Protein AF-A0A0S8KAZ2-F1 (afdb_monomer_lite)

Structure (mmCIF, N/CA/C/O backbone):
data_AF-A0A0S8KAZ2-F1
#
_entry.id   AF-A0A0S8KAZ2-F1
#
loop_
_atom_site.group_PDB
_atom_site.id
_atom_site.type_symbol
_atom_site.label_atom_id
_atom_site.label_alt_id
_atom_site.label_comp_id
_atom_site.label_asym_id
_atom_site.label_entity_id
_atom_site.label_seq_id
_atom_site.pdbx_PDB_ins_code
_atom_site.Cartn_x
_atom_site.Cartn_y
_atom_site.Cartn_z
_atom_site.occupancy
_atom_site.B_iso_or_equiv
_atom_site.auth_seq_id
_atom_site.auth_comp_id
_atom_site.auth_asym_id
_atom_site.auth_atom_id
_atom_site.pdbx_PDB_model_num
ATOM 1 N N . MET A 1 1 ? 16.655 7.101 8.234 1.00 64.62 1 MET A N 1
ATOM 2 C CA . MET A 1 1 ? 16.736 6.830 9.688 1.00 64.62 1 MET A CA 1
ATOM 3 C C . MET A 1 1 ? 16.021 7.877 10.563 1.00 64.62 1 MET A C 1
ATOM 5 O O . MET A 1 1 ? 15.600 7.515 11.645 1.00 64.62 1 MET A O 1
ATOM 9 N N . ILE A 1 2 ? 15.771 9.118 10.109 1.00 87.75 2 ILE A N 1
ATOM 10 C CA . ILE A 1 2 ? 14.976 10.118 10.873 1.00 87.75 2 ILE A CA 1
ATOM 11 C C . ILE A 1 2 ? 13.453 9.950 10.689 1.00 87.75 2 ILE A C 1
ATOM 13 O O . ILE A 1 2 ? 12.711 9.980 11.665 1.00 87.75 2 ILE A O 1
ATOM 17 N N . ILE A 1 3 ? 12.988 9.714 9.453 1.00 89.19 3 ILE A N 1
ATOM 18 C CA . ILE A 1 3 ? 11.554 9.560 9.124 1.00 89.19 3 ILE A CA 1
ATOM 19 C C . ILE A 1 3 ? 10.896 8.459 9.969 1.00 89.19 3 ILE A C 1
ATOM 21 O O . ILE A 1 3 ? 9.843 8.680 10.558 1.00 89.19 3 ILE A O 1
ATOM 25 N N . ASN A 1 4 ? 11.546 7.297 10.075 1.00 87.88 4 ASN A N 1
ATOM 26 C CA . ASN A 1 4 ? 11.010 6.153 10.813 1.00 87.88 4 ASN A CA 1
ATOM 27 C C . ASN A 1 4 ? 10.830 6.466 12.305 1.00 87.88 4 ASN A C 1
ATOM 29 O O . ASN A 1 4 ? 9.809 6.102 12.878 1.00 87.88 4 ASN A O 1
ATOM 33 N N . ASN A 1 5 ? 11.786 7.170 12.917 1.00 89.62 5 ASN A N 1
ATOM 34 C CA . ASN A 1 5 ? 11.710 7.542 14.330 1.00 89.62 5 ASN A CA 1
ATOM 35 C C . ASN A 1 5 ? 10.574 8.539 14.579 1.00 89.62 5 ASN A C 1
ATOM 37 O O . ASN A 1 5 ? 9.801 8.372 15.518 1.00 89.62 5 ASN A O 1
ATOM 41 N N . LEU A 1 6 ? 10.431 9.539 13.706 1.00 91.75 6 LEU A N 1
ATOM 42 C CA . LEU A 1 6 ? 9.342 10.514 13.785 1.00 91.75 6 LEU A CA 1
ATOM 43 C C . LEU A 1 6 ? 7.967 9.857 13.585 1.00 91.75 6 LEU A C 1
ATOM 45 O O . LEU A 1 6 ? 7.015 10.199 14.282 1.00 91.75 6 LEU A O 1
ATOM 49 N N . ALA A 1 7 ? 7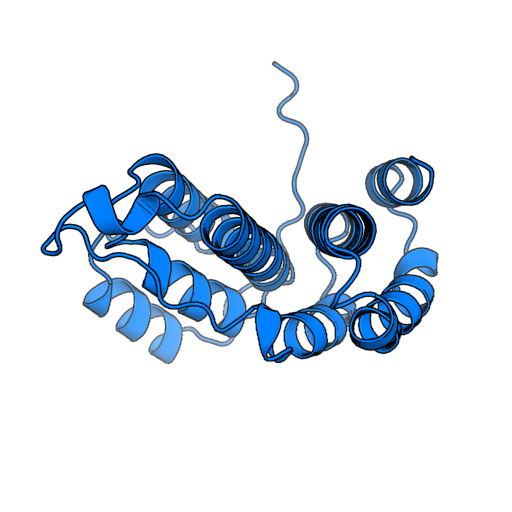.865 8.874 12.687 1.00 92.56 7 ALA A N 1
ATOM 50 C CA . ALA A 1 7 ? 6.631 8.123 12.482 1.00 92.56 7 ALA A CA 1
ATOM 51 C C . ALA A 1 7 ? 6.273 7.263 13.700 1.00 92.56 7 ALA A C 1
ATOM 53 O O . ALA A 1 7 ? 5.120 7.248 14.121 1.00 92.56 7 ALA A O 1
ATOM 54 N N . GLN A 1 8 ? 7.261 6.603 14.313 1.00 90.25 8 GLN A N 1
ATOM 55 C CA . GLN A 1 8 ? 7.063 5.862 15.562 1.00 90.25 8 GLN A CA 1
ATOM 56 C C . GLN A 1 8 ? 6.650 6.771 16.725 1.00 90.25 8 GLN A C 1
ATOM 58 O O . GLN A 1 8 ? 5.865 6.354 17.571 1.00 90.25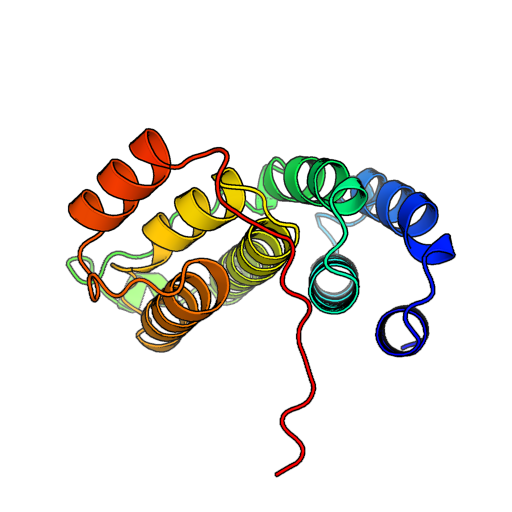 8 GLN A O 1
ATOM 63 N N . ALA A 1 9 ? 7.142 8.010 16.756 1.00 92.38 9 ALA A N 1
ATOM 64 C CA . ALA A 1 9 ? 6.724 9.021 17.724 1.00 92.38 9 ALA A CA 1
ATOM 65 C C . ALA A 1 9 ? 5.330 9.614 17.429 1.00 92.38 9 ALA A C 1
ATOM 67 O O . ALA A 1 9 ? 4.852 10.453 18.188 1.00 92.38 9 ALA A O 1
ATOM 68 N N . GLY A 1 10 ? 4.674 9.212 16.333 1.00 92.31 10 GLY A N 1
ATOM 69 C CA . GLY A 1 10 ? 3.358 9.720 15.952 1.00 92.31 10 GLY A CA 1
ATOM 70 C C . GLY A 1 10 ? 3.368 11.159 15.426 1.00 92.31 10 GLY A C 1
ATOM 71 O O . GLY A 1 10 ? 2.330 11.825 15.456 1.00 92.31 10 GLY A O 1
ATOM 72 N N . ASP A 1 11 ? 4.514 11.671 14.956 1.00 95.31 11 ASP A N 1
ATOM 73 C CA . ASP A 1 11 ? 4.640 13.069 14.538 1.00 95.31 11 ASP A CA 1
ATOM 74 C C . ASP A 1 11 ? 3.897 13.344 13.222 1.00 95.31 11 ASP A C 1
ATOM 76 O O . ASP A 1 11 ? 4.388 13.106 12.114 1.00 95.31 11 ASP A O 1
ATOM 80 N N . ARG A 1 12 ? 2.699 13.919 13.346 1.00 94.75 12 ARG A N 1
ATOM 81 C CA . ARG A 1 12 ? 1.821 14.244 12.213 1.00 94.75 12 ARG A CA 1
ATOM 82 C C . ARG A 1 12 ? 2.394 15.314 11.283 1.00 94.75 12 ARG A C 1
ATOM 84 O O . ARG A 1 12 ? 1.967 15.399 10.133 1.00 94.75 12 ARG A O 1
ATOM 91 N N . ARG A 1 13 ? 3.389 16.096 11.725 1.00 95.19 13 ARG A N 1
ATOM 92 C CA . ARG A 1 13 ? 4.073 17.097 10.883 1.00 95.19 13 ARG A CA 1
ATOM 93 C C . ARG A 1 13 ? 4.854 16.445 9.740 1.00 95.19 13 ARG A C 1
ATOM 95 O O . ARG A 1 13 ? 5.237 17.133 8.795 1.00 95.19 13 ARG A O 1
ATOM 102 N N . LEU A 1 14 ? 5.050 15.125 9.789 1.00 95.25 14 LEU A N 1
ATOM 103 C CA . LEU A 1 14 ? 5.605 14.349 8.686 1.00 95.25 14 LEU A CA 1
ATOM 104 C C . LEU A 1 14 ? 4.724 14.341 7.438 1.00 95.25 14 LEU A C 1
ATOM 106 O O . LEU A 1 14 ? 5.277 14.342 6.345 1.00 95.25 14 LEU A O 1
ATOM 110 N N . ILE A 1 15 ? 3.394 14.345 7.565 1.00 95.62 15 ILE A N 1
ATOM 111 C CA . ILE A 1 15 ? 2.468 14.170 6.430 1.00 95.62 15 ILE A CA 1
ATOM 112 C C . ILE A 1 15 ? 2.801 15.090 5.238 1.00 95.62 15 ILE A C 1
ATOM 114 O O . ILE A 1 15 ? 3.071 14.566 4.156 1.00 95.62 15 ILE A O 1
ATOM 118 N N . PRO A 1 16 ? 2.891 16.428 5.391 1.00 96.25 16 PRO A N 1
ATOM 119 C CA . PRO A 1 16 ? 3.235 17.298 4.263 1.00 96.25 16 PRO A CA 1
ATOM 120 C C . PRO A 1 16 ? 4.638 17.028 3.696 1.00 96.25 16 PRO A C 1
ATOM 122 O O . PRO A 1 16 ? 4.857 17.155 2.494 1.00 96.25 16 PRO A O 1
ATOM 125 N N . ARG A 1 17 ? 5.598 16.611 4.532 1.00 95.69 17 ARG A N 1
ATOM 126 C CA . ARG A 1 17 ? 6.964 16.283 4.091 1.00 95.69 17 ARG A CA 1
ATOM 127 C C . ARG A 1 17 ? 7.003 14.993 3.275 1.00 95.69 17 ARG A C 1
ATOM 129 O O . ARG A 1 17 ? 7.719 14.932 2.281 1.00 95.69 17 ARG A O 1
ATOM 136 N N . LEU A 1 18 ? 6.214 13.992 3.661 1.00 96.88 18 LEU A N 1
ATOM 137 C CA . LEU A 1 18 ? 6.066 12.745 2.910 1.00 96.88 18 LEU A CA 1
ATOM 138 C C . LEU A 1 18 ? 5.421 12.996 1.541 1.00 96.88 18 LEU A C 1
ATOM 140 O O . LEU A 1 18 ? 5.852 12.395 0.563 1.00 96.88 18 LEU A O 1
ATOM 144 N N . GLY A 1 19 ? 4.474 13.937 1.447 1.00 96.56 19 GLY A N 1
ATOM 145 C CA . GLY A 1 19 ? 3.909 14.374 0.165 1.00 96.56 19 GLY A CA 1
ATOM 146 C C . GLY A 1 19 ? 4.968 14.933 -0.794 1.00 96.56 19 GLY A C 1
ATOM 147 O O . GLY A 1 19 ? 5.014 14.547 -1.959 1.00 96.56 19 GLY A O 1
ATOM 148 N N . ILE A 1 20 ? 5.887 15.766 -0.290 1.00 95.75 20 ILE A N 1
ATOM 149 C CA . ILE A 1 20 ? 7.021 16.277 -1.083 1.00 95.75 20 ILE A CA 1
ATOM 150 C C . ILE A 1 20 ? 7.929 15.130 -1.549 1.00 95.75 20 ILE A C 1
ATOM 152 O O . ILE A 1 20 ? 8.384 15.135 -2.689 1.00 95.75 20 ILE A O 1
ATOM 156 N N . LEU A 1 21 ? 8.195 14.140 -0.688 1.00 95.56 21 LEU A N 1
ATOM 157 C CA . LEU A 1 21 ? 9.025 12.990 -1.060 1.00 95.56 21 LEU A CA 1
ATOM 158 C C . LEU A 1 21 ? 8.379 12.137 -2.154 1.00 95.56 21 LEU A C 1
ATOM 160 O O . LEU A 1 21 ? 9.084 11.733 -3.071 1.00 95.56 21 LEU A O 1
ATOM 164 N N . VAL A 1 22 ? 7.063 11.901 -2.098 1.00 96.88 22 VAL A N 1
ATOM 165 C CA . VAL A 1 22 ? 6.342 11.169 -3.156 1.00 96.88 22 VAL A CA 1
ATOM 166 C C . VAL A 1 22 ? 6.453 11.876 -4.506 1.00 96.88 22 VAL A C 1
ATOM 168 O O . VAL A 1 22 ? 6.667 11.214 -5.522 1.00 96.88 22 VAL A O 1
ATOM 171 N N . ALA A 1 23 ? 6.349 13.208 -4.527 1.00 95.06 23 ALA A N 1
ATOM 172 C CA . ALA A 1 23 ? 6.502 13.985 -5.757 1.00 95.06 23 ALA A CA 1
ATOM 173 C C . ALA A 1 23 ? 7.894 13.806 -6.389 1.00 95.06 23 ALA A C 1
ATOM 175 O O . ALA A 1 23 ? 7.998 13.727 -7.606 1.00 95.06 23 ALA A O 1
ATOM 176 N N . LYS A 1 24 ? 8.935 13.662 -5.563 1.00 95.31 24 LYS A N 1
ATOM 177 C CA . LYS A 1 24 ? 10.332 13.492 -5.992 1.00 95.31 24 LYS A CA 1
ATOM 178 C C . LYS A 1 24 ? 10.739 12.055 -6.317 1.00 95.31 24 LYS A C 1
ATOM 180 O O . LYS A 1 24 ? 11.889 11.821 -6.668 1.00 95.31 24 LYS A O 1
ATOM 185 N N . LEU A 1 25 ? 9.845 11.072 -6.178 1.00 96.12 25 LEU A N 1
ATOM 186 C CA . LEU A 1 25 ? 10.203 9.684 -6.493 1.00 96.12 25 LEU A CA 1
ATOM 187 C C . LEU A 1 25 ? 10.563 9.493 -7.973 1.00 96.12 25 LEU A C 1
ATOM 189 O O . LEU A 1 25 ? 11.360 8.610 -8.276 1.00 96.12 25 LEU A O 1
ATOM 193 N N . ASP A 1 26 ? 10.008 10.314 -8.869 1.00 95.00 26 ASP A N 1
ATOM 194 C CA . ASP A 1 26 ? 10.335 10.262 -10.298 1.00 95.00 26 ASP A CA 1
ATOM 195 C C . ASP A 1 26 ? 11.784 10.687 -10.562 1.00 95.00 26 ASP A C 1
ATOM 197 O O . ASP A 1 26 ? 12.463 10.053 -11.365 1.00 95.00 26 ASP A O 1
ATOM 201 N N . ASP A 1 27 ? 12.286 11.677 -9.815 1.00 96.25 27 ASP A N 1
ATOM 202 C CA . ASP A 1 27 ? 13.661 12.183 -9.934 1.00 96.25 27 ASP A CA 1
ATOM 203 C C . ASP A 1 27 ? 14.710 11.102 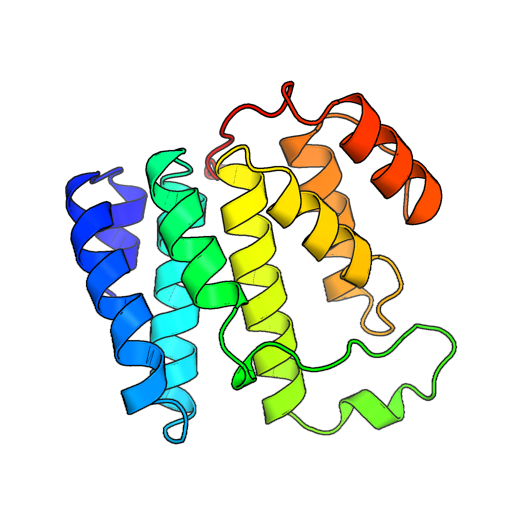-9.622 1.00 96.25 27 ASP A C 1
ATOM 205 O O . ASP A 1 27 ? 15.844 11.180 -10.081 1.00 96.25 27 ASP A O 1
ATOM 209 N N . VAL A 1 28 ? 14.332 10.088 -8.835 1.00 94.50 28 VAL A N 1
ATOM 210 C CA . VAL A 1 28 ? 15.210 8.989 -8.403 1.00 94.50 28 VAL A CA 1
ATOM 211 C C . VAL A 1 28 ? 14.787 7.633 -8.971 1.00 94.50 28 VAL A C 1
ATOM 213 O O . VAL A 1 28 ? 15.261 6.600 -8.499 1.00 94.50 28 VAL A O 1
ATOM 216 N N . ALA A 1 29 ? 13.898 7.593 -9.970 1.00 92.19 29 ALA A N 1
ATOM 217 C CA . ALA A 1 29 ? 13.349 6.344 -10.507 1.00 92.19 29 ALA A CA 1
ATOM 218 C C . ALA A 1 29 ? 14.431 5.398 -11.073 1.00 92.19 29 ALA A C 1
ATOM 220 O O . ALA A 1 29 ? 14.316 4.169 -10.962 1.00 92.19 29 ALA A O 1
ATOM 221 N N . ASP A 1 30 ? 15.507 5.964 -11.622 1.00 92.94 30 ASP A N 1
ATOM 222 C CA . ASP A 1 30 ? 16.648 5.214 -12.158 1.00 92.94 30 ASP A CA 1
ATOM 223 C C . ASP A 1 30 ? 17.691 4.857 -11.084 1.00 92.94 30 ASP A C 1
ATOM 225 O O . ASP A 1 30 ? 18.423 3.871 -11.213 1.00 92.94 30 ASP A O 1
ATOM 229 N N . GLU A 1 31 ? 17.690 5.568 -9.955 1.00 95.31 31 GLU A N 1
ATOM 230 C CA . GLU A 1 31 ? 18.565 5.332 -8.808 1.00 95.31 31 GLU A CA 1
ATOM 231 C C . GLU A 1 31 ? 17.945 4.321 -7.840 1.00 95.31 31 GLU A C 1
ATOM 233 O O . GLU A 1 31 ? 17.407 4.654 -6.783 1.00 95.31 31 GLU A O 1
ATOM 238 N N . PHE A 1 32 ? 18.038 3.038 -8.184 1.00 92.38 32 PHE A N 1
ATOM 239 C CA . PHE A 1 32 ? 17.283 1.989 -7.497 1.00 92.38 32 PHE A CA 1
ATOM 240 C C . PHE A 1 32 ? 17.427 1.964 -5.961 1.00 92.38 32 PHE A C 1
ATOM 242 O O . PHE A 1 32 ? 16.444 1.733 -5.258 1.00 92.38 32 PHE A O 1
ATOM 249 N N . ASN A 1 33 ? 18.624 2.220 -5.423 1.00 93.75 33 ASN A N 1
ATOM 250 C CA . ASN A 1 33 ? 18.837 2.259 -3.972 1.00 93.75 33 ASN A CA 1
ATOM 251 C C . ASN A 1 33 ? 18.121 3.447 -3.311 1.00 93.75 33 ASN A C 1
ATOM 253 O O . ASN A 1 33 ? 17.534 3.285 -2.237 1.00 93.75 33 ASN A O 1
ATOM 257 N N . ALA A 1 34 ? 18.140 4.618 -3.953 1.00 94.38 34 ALA A N 1
ATOM 258 C CA . ALA A 1 34 ? 17.429 5.801 -3.485 1.00 94.38 34 ALA A CA 1
ATOM 259 C C . ALA A 1 34 ? 15.914 5.581 -3.579 1.00 94.38 34 ALA A C 1
ATOM 261 O O . ALA A 1 34 ? 15.211 5.732 -2.577 1.00 94.38 34 ALA A O 1
ATOM 262 N N . LEU A 1 35 ? 15.427 5.112 -4.733 1.00 96.00 35 LEU A N 1
ATOM 263 C CA . LEU A 1 35 ? 14.023 4.764 -4.949 1.00 96.00 35 LEU A CA 1
ATOM 264 C C . LEU A 1 35 ? 13.512 3.794 -3.881 1.00 96.00 35 LEU A C 1
ATOM 266 O O . LEU A 1 35 ? 12.465 4.025 -3.273 1.00 96.00 35 LEU A O 1
ATOM 270 N N . TRP A 1 36 ? 14.270 2.726 -3.625 1.00 95.50 36 TRP A N 1
ATOM 271 C CA . TRP A 1 36 ? 13.952 1.738 -2.602 1.00 95.50 36 TRP A CA 1
ATOM 272 C C . TRP A 1 36 ? 13.864 2.370 -1.215 1.00 95.50 36 TRP A C 1
ATOM 274 O O . TRP A 1 36 ? 12.851 2.219 -0.529 1.00 95.50 36 TRP A O 1
ATOM 284 N N . GLY A 1 37 ? 14.905 3.101 -0.809 1.00 95.56 37 GLY A N 1
ATOM 285 C CA . GLY A 1 37 ? 14.989 3.708 0.515 1.00 95.56 37 GLY A CA 1
ATOM 286 C C . GLY A 1 37 ? 13.854 4.694 0.786 1.00 95.56 37 GLY A C 1
ATOM 287 O O . GLY A 1 37 ? 13.212 4.613 1.836 1.00 95.56 37 GLY A O 1
ATOM 288 N N . TYR A 1 38 ? 13.570 5.592 -0.160 1.00 96.12 38 TYR A N 1
ATOM 289 C CA . TYR A 1 38 ? 12.509 6.588 -0.010 1.00 96.12 38 TYR A CA 1
ATOM 290 C C . TYR A 1 38 ? 11.121 5.960 -0.037 1.00 96.12 38 TYR A C 1
ATOM 292 O O . TYR A 1 38 ? 10.324 6.225 0.863 1.00 96.12 38 TYR A O 1
ATOM 300 N N . THR A 1 39 ? 10.840 5.083 -1.003 1.00 97.38 39 THR A N 1
ATOM 301 C CA . THR A 1 39 ? 9.522 4.441 -1.115 1.00 97.38 39 THR A CA 1
ATOM 302 C C . THR A 1 39 ? 9.209 3.610 0.126 1.00 97.38 39 THR A C 1
ATOM 304 O O . THR A 1 39 ? 8.115 3.713 0.685 1.00 97.38 39 THR A O 1
ATOM 307 N N . TYR A 1 40 ? 10.185 2.839 0.617 1.00 97.25 40 TYR A N 1
ATOM 308 C CA . TYR A 1 40 ? 10.018 2.059 1.840 1.00 97.25 40 TYR A CA 1
ATOM 309 C C . TYR A 1 40 ? 9.807 2.952 3.067 1.00 97.25 40 TYR A C 1
ATOM 311 O O . TYR A 1 40 ? 8.924 2.676 3.875 1.00 97.25 40 TYR A O 1
ATOM 319 N N . ALA A 1 41 ? 10.568 4.044 3.208 1.00 96.44 41 ALA A N 1
ATOM 320 C CA . ALA A 1 41 ? 10.400 4.978 4.322 1.00 96.44 41 ALA A CA 1
ATOM 321 C C . ALA A 1 41 ? 9.018 5.656 4.321 1.00 96.44 41 ALA A C 1
ATOM 323 O O . ALA A 1 41 ? 8.432 5.838 5.388 1.00 96.44 41 ALA A O 1
ATOM 324 N N . ILE A 1 42 ? 8.481 5.993 3.142 1.00 97.62 42 ILE A N 1
ATOM 325 C CA . ILE A 1 42 ? 7.132 6.556 2.980 1.00 97.62 42 ILE A CA 1
ATOM 326 C C . ILE A 1 42 ? 6.078 5.541 3.418 1.00 97.62 42 ILE A C 1
ATOM 328 O O . ILE A 1 42 ? 5.240 5.867 4.260 1.00 97.62 42 ILE A O 1
ATOM 332 N N . ALA A 1 43 ? 6.151 4.313 2.892 1.00 97.88 43 ALA A N 1
ATOM 333 C CA . ALA A 1 43 ? 5.239 3.238 3.267 1.00 97.88 43 ALA A CA 1
ATOM 334 C C . ALA A 1 43 ? 5.282 3.002 4.780 1.00 97.88 43 ALA A C 1
ATOM 336 O O . ALA A 1 43 ? 4.259 3.111 5.444 1.00 97.88 43 ALA A O 1
ATOM 337 N N . TYR A 1 44 ? 6.479 2.794 5.334 1.00 96.38 44 TYR A N 1
ATOM 338 C CA . TYR A 1 44 ? 6.694 2.572 6.761 1.00 96.38 44 TYR A CA 1
ATOM 339 C C . TYR A 1 44 ? 6.089 3.687 7.620 1.00 96.38 44 TYR A C 1
ATOM 341 O O . TYR A 1 44 ? 5.380 3.408 8.588 1.00 96.38 44 TYR A O 1
ATOM 349 N N . ALA A 1 45 ? 6.350 4.950 7.276 1.00 96.81 45 ALA A N 1
ATOM 350 C CA . ALA A 1 45 ? 5.872 6.079 8.059 1.00 96.81 45 ALA A CA 1
ATOM 351 C C . ALA A 1 45 ? 4.344 6.179 8.060 1.00 96.81 45 ALA A C 1
ATOM 353 O O . ALA A 1 45 ? 3.736 6.345 9.117 1.00 96.81 45 ALA A O 1
ATOM 354 N N . LEU A 1 46 ? 3.721 6.047 6.888 1.00 97.38 46 LEU A N 1
ATOM 355 C CA . LEU A 1 46 ? 2.268 6.145 6.755 1.00 97.38 46 LEU A CA 1
ATOM 356 C C . LEU A 1 46 ? 1.549 4.916 7.314 1.00 97.38 46 LEU A C 1
ATOM 358 O O . LEU A 1 46 ? 0.433 5.049 7.799 1.00 97.38 46 LEU A O 1
ATOM 362 N N . GLU A 1 47 ? 2.211 3.762 7.355 1.00 95.62 47 GLU A N 1
ATOM 363 C CA . GLU A 1 47 ? 1.717 2.558 8.022 1.00 95.62 47 GLU A CA 1
ATOM 364 C C . GLU A 1 47 ? 1.629 2.723 9.555 1.00 95.62 47 GLU A C 1
ATOM 366 O O . GLU A 1 47 ? 0.686 2.247 10.192 1.00 95.62 47 GLU A O 1
ATOM 371 N N . HIS A 1 48 ? 2.602 3.418 10.155 1.00 94.81 48 HIS A N 1
ATOM 372 C CA . HIS A 1 48 ? 2.640 3.674 11.602 1.00 94.81 48 HIS A CA 1
ATOM 373 C C . HIS A 1 48 ? 1.728 4.827 12.014 1.00 94.81 48 HIS A C 1
ATOM 375 O O . HIS A 1 48 ? 1.081 4.753 13.055 1.00 94.81 48 HIS A O 1
ATOM 381 N N . LEU A 1 49 ? 1.662 5.884 11.200 1.00 95.56 49 LEU A N 1
ATOM 382 C CA . LEU A 1 49 ? 0.754 7.000 11.448 1.00 95.56 49 LEU A CA 1
ATOM 383 C C . LEU A 1 49 ? -0.704 6.590 11.213 1.00 95.56 49 LEU A C 1
ATOM 385 O O . LEU A 1 49 ? -1.560 6.962 12.011 1.00 95.56 49 LEU A O 1
ATOM 389 N N . ALA A 1 50 ? -0.966 5.848 10.128 1.00 96.19 50 ALA A N 1
ATOM 390 C CA . ALA A 1 50 ? -2.284 5.394 9.685 1.00 96.19 50 ALA A CA 1
ATOM 391 C C . ALA A 1 50 ? -3.354 6.481 9.823 1.00 96.19 50 ALA A C 1
ATOM 393 O O . ALA A 1 50 ? -4.336 6.345 10.547 1.00 96.19 50 ALA A O 1
ATOM 394 N N . LEU A 1 51 ? -3.121 7.606 9.153 1.00 95.94 51 LEU A N 1
ATOM 395 C CA . LEU A 1 51 ? -4.021 8.752 9.163 1.00 95.94 51 LEU A CA 1
ATOM 396 C C . LEU A 1 51 ? -4.734 8.861 7.810 1.00 95.94 51 LEU A C 1
ATOM 398 O O . LEU A 1 51 ? -4.059 8.733 6.783 1.00 95.94 51 LEU A O 1
ATOM 402 N N . PRO A 1 52 ? -6.040 9.191 7.765 1.00 95.50 52 PRO A N 1
ATOM 403 C CA . PRO A 1 52 ? -6.767 9.377 6.506 1.00 95.50 52 PRO A CA 1
ATOM 404 C C . PRO A 1 52 ? -6.091 10.370 5.552 1.00 95.50 52 PRO A C 1
ATOM 406 O O . PRO A 1 52 ? -6.070 10.163 4.343 1.00 95.50 52 PRO A O 1
ATOM 409 N N . GLN A 1 53 ? -5.455 11.417 6.090 1.00 95.62 53 GLN A N 1
ATOM 410 C CA . GLN A 1 53 ? -4.724 12.422 5.309 1.00 95.62 53 GLN A CA 1
ATOM 411 C C . GLN A 1 53 ? -3.539 11.824 4.527 1.00 95.62 53 GLN A C 1
ATOM 413 O O . GLN A 1 53 ? -3.140 12.367 3.501 1.00 95.62 53 GLN A O 1
ATOM 418 N N . GLY A 1 54 ? -2.984 10.698 4.985 1.00 97.00 54 GLY A N 1
ATOM 419 C CA . GLY A 1 54 ? -1.923 9.970 4.291 1.00 97.00 54 GLY A CA 1
ATOM 420 C C . GLY A 1 54 ? -2.404 9.185 3.068 1.00 97.00 54 GLY A C 1
ATOM 421 O O . GLY A 1 54 ? -1.585 8.844 2.216 1.00 97.00 54 GLY A O 1
ATOM 422 N N . ALA A 1 55 ? -3.710 8.917 2.942 1.00 96.69 55 ALA A N 1
ATOM 423 C CA . ALA A 1 55 ? -4.250 8.103 1.854 1.00 96.69 55 ALA A CA 1
ATOM 424 C C . ALA A 1 55 ? -3.982 8.728 0.477 1.00 96.69 55 ALA A C 1
ATOM 426 O O . ALA A 1 55 ? -3.570 8.026 -0.442 1.00 96.69 55 ALA A O 1
ATOM 427 N N . LEU A 1 56 ? -4.133 10.052 0.343 1.00 96.94 56 LEU A N 1
ATOM 428 C CA . LEU A 1 56 ? -3.856 10.748 -0.917 1.00 96.94 56 LEU A CA 1
ATOM 429 C C . LEU A 1 56 ? -2.387 10.594 -1.343 1.00 96.94 56 LEU A C 1
ATOM 431 O O . LEU A 1 56 ? -2.111 10.308 -2.505 1.00 96.94 56 LEU A O 1
ATOM 435 N N . ILE A 1 57 ? -1.457 10.718 -0.393 1.00 97.94 57 ILE A N 1
ATOM 436 C CA . ILE A 1 57 ? -0.011 10.579 -0.628 1.00 97.94 57 ILE A CA 1
ATOM 437 C C . ILE A 1 57 ? 0.322 9.155 -1.096 1.00 97.94 57 ILE A C 1
ATOM 439 O O . ILE A 1 57 ? 1.089 8.961 -2.037 1.00 97.94 57 ILE A O 1
ATOM 443 N N . LEU A 1 58 ? -0.280 8.144 -0.467 1.00 98.44 58 LEU A N 1
ATOM 444 C CA . LEU A 1 58 ? -0.075 6.741 -0.833 1.00 98.44 58 LEU A CA 1
ATOM 445 C C . LEU A 1 58 ? -0.663 6.403 -2.198 1.00 98.44 58 LEU A C 1
ATOM 447 O O . LEU A 1 58 ? -0.020 5.689 -2.961 1.00 98.44 58 LEU A O 1
ATOM 451 N N . LYS A 1 59 ? -1.838 6.942 -2.533 1.00 98.19 59 LYS A N 1
ATOM 452 C CA . LYS A 1 59 ? -2.428 6.798 -3.869 1.00 98.19 59 LYS A CA 1
ATOM 453 C C . LYS A 1 59 ? -1.518 7.389 -4.943 1.00 98.19 59 LYS A C 1
ATOM 455 O O . LYS A 1 59 ? -1.239 6.721 -5.930 1.00 98.19 59 LYS A O 1
ATOM 460 N N . GLN A 1 60 ? -0.985 8.590 -4.713 1.00 97.94 60 GLN A N 1
ATOM 461 C CA . GLN A 1 60 ? -0.015 9.220 -5.617 1.00 97.94 60 GLN A CA 1
ATOM 462 C C . GLN A 1 60 ? 1.257 8.380 -5.786 1.00 97.94 60 GLN A C 1
ATOM 464 O O . GLN A 1 60 ? 1.790 8.291 -6.888 1.00 97.94 60 GLN A O 1
ATOM 469 N N . ALA A 1 61 ? 1.744 7.746 -4.715 1.00 98.06 61 ALA A N 1
ATOM 470 C CA . ALA A 1 61 ? 2.878 6.832 -4.800 1.00 98.06 61 ALA A CA 1
ATOM 471 C C . ALA A 1 61 ? 2.521 5.559 -5.587 1.00 98.06 61 ALA A C 1
ATOM 473 O O . ALA A 1 61 ? 3.264 5.164 -6.476 1.00 98.06 61 ALA A O 1
ATOM 474 N N . LEU A 1 62 ? 1.376 4.931 -5.309 1.00 97.94 62 LEU A N 1
ATOM 475 C CA . LEU A 1 62 ? 0.918 3.715 -5.995 1.00 97.94 62 LEU A CA 1
ATOM 476 C C . LEU A 1 62 ? 0.612 3.930 -7.481 1.00 97.94 62 LEU A C 1
ATOM 478 O O . LEU A 1 62 ? 0.625 2.965 -8.248 1.00 97.94 62 LEU A O 1
ATOM 482 N N . ASP A 1 63 ? 0.336 5.164 -7.895 1.00 97.38 63 ASP A N 1
ATOM 483 C CA . ASP A 1 63 ? 0.087 5.516 -9.293 1.00 97.38 63 ASP A CA 1
ATOM 484 C C . ASP A 1 63 ? 1.367 5.568 -10.144 1.00 97.38 63 ASP A C 1
ATOM 486 O O . ASP A 1 63 ? 1.312 5.486 -11.369 1.00 97.38 63 ASP A O 1
ATOM 490 N N . LYS A 1 64 ? 2.546 5.618 -9.510 1.00 97.19 64 LYS A N 1
ATOM 491 C CA . LYS A 1 64 ? 3.822 5.727 -10.222 1.00 97.19 64 LYS A CA 1
ATOM 492 C C . LYS A 1 64 ? 4.063 4.528 -11.161 1.00 97.19 64 LYS A C 1
ATOM 494 O O . LYS A 1 64 ? 4.000 3.377 -10.708 1.00 97.19 64 LYS A O 1
ATOM 499 N N . PRO A 1 65 ? 4.431 4.749 -12.442 1.00 96.06 65 PRO A N 1
ATOM 500 C CA . PRO A 1 65 ? 4.557 3.674 -13.433 1.00 96.06 65 PRO A CA 1
ATOM 501 C C . PRO A 1 65 ? 5.531 2.558 -13.042 1.00 96.06 65 PRO A C 1
ATOM 503 O O . PRO A 1 65 ? 5.271 1.379 -13.288 1.00 96.06 65 PRO A O 1
ATOM 506 N N . PHE A 1 66 ? 6.639 2.898 -12.379 1.00 94.81 66 PHE A N 1
ATOM 507 C CA . PHE A 1 66 ? 7.644 1.917 -11.964 1.00 94.81 66 PHE A CA 1
ATOM 508 C C . PHE A 1 66 ? 7.125 0.918 -10.910 1.00 94.81 66 PHE A C 1
ATOM 510 O O . PHE A 1 66 ? 7.704 -0.160 -10.778 1.00 94.81 66 PHE A O 1
ATOM 517 N N . LEU A 1 67 ? 6.019 1.216 -10.212 1.00 95.75 67 LEU A N 1
ATOM 518 C CA . LEU A 1 67 ? 5.365 0.307 -9.257 1.00 95.75 67 LEU A CA 1
ATOM 519 C C . LEU A 1 67 ? 4.291 -0.585 -9.896 1.00 95.75 67 LEU A C 1
ATOM 521 O O . LEU A 1 67 ? 3.876 -1.573 -9.286 1.00 95.75 67 LEU A O 1
ATOM 525 N N . LYS A 1 68 ? 3.872 -0.329 -11.141 1.00 93.88 68 LYS A N 1
ATOM 526 C CA . LYS A 1 68 ? 2.851 -1.124 -11.854 1.00 93.88 68 LYS A CA 1
ATOM 527 C C . LYS A 1 68 ? 3.394 -2.450 -12.420 1.00 93.88 68 LYS A C 1
ATOM 529 O O . LYS A 1 68 ? 2.956 -2.927 -13.463 1.00 93.88 68 LYS A O 1
ATOM 534 N N . LYS A 1 69 ? 4.363 -3.074 -11.738 1.00 91.88 69 LYS A N 1
ATOM 535 C CA . LYS A 1 69 ? 4.926 -4.378 -12.126 1.00 91.88 69 LYS A CA 1
ATOM 536 C C . LYS A 1 69 ? 3.898 -5.495 -11.902 1.00 91.88 69 LYS A C 1
ATOM 538 O O . LYS A 1 69 ? 3.312 -5.554 -10.822 1.00 91.88 69 LYS A O 1
ATOM 543 N N . PRO A 1 70 ? 3.654 -6.391 -12.869 1.00 90.62 70 PRO A N 1
ATOM 544 C CA . PRO A 1 70 ? 2.693 -7.470 -12.676 1.00 90.62 70 PRO A CA 1
ATOM 545 C C . PRO A 1 70 ? 3.169 -8.431 -11.579 1.00 90.62 70 PRO A C 1
ATOM 547 O O . PRO A 1 70 ? 4.357 -8.737 -11.488 1.00 90.62 70 PRO A O 1
ATOM 550 N N . VAL A 1 71 ? 2.237 -8.917 -10.759 1.00 91.44 71 VAL A N 1
ATOM 551 C CA . VAL A 1 71 ? 2.501 -10.043 -9.849 1.00 91.44 71 VAL A CA 1
ATOM 552 C C . VAL A 1 71 ? 2.671 -11.334 -10.643 1.00 91.44 71 VAL A C 1
ATOM 554 O O . VAL A 1 71 ? 2.143 -11.470 -11.751 1.00 91.44 71 VAL A O 1
ATOM 557 N N . VAL A 1 72 ? 3.395 -12.292 -10.070 1.00 92.38 72 VAL A N 1
ATOM 558 C CA . VAL A 1 72 ? 3.515 -13.639 -10.624 1.00 92.38 72 VAL A CA 1
ATOM 559 C C . VAL A 1 72 ? 2.455 -14.496 -9.952 1.00 92.38 72 VAL A C 1
ATOM 561 O O . VAL A 1 72 ? 2.491 -14.721 -8.746 1.00 92.38 72 VAL A O 1
ATOM 564 N N . MET A 1 73 ? 1.479 -14.960 -10.725 1.00 92.50 73 MET A N 1
ATOM 565 C CA . MET A 1 73 ? 0.389 -15.773 -10.183 1.00 92.50 73 MET A CA 1
ATOM 566 C C . MET A 1 73 ? 0.891 -17.185 -9.864 1.00 92.50 73 MET A C 1
ATOM 568 O O . MET A 1 73 ? 1.685 -17.728 -10.628 1.00 92.50 73 MET A O 1
ATOM 572 N N . ARG A 1 74 ? 0.369 -17.843 -8.819 1.00 88.50 74 ARG A N 1
ATOM 573 C CA . ARG A 1 74 ? 0.744 -19.227 -8.428 1.00 88.50 74 ARG A CA 1
ATOM 574 C C . ARG A 1 74 ? 0.689 -20.246 -9.570 1.00 88.50 74 ARG A C 1
ATOM 576 O O . ARG A 1 74 ? 1.428 -21.219 -9.560 1.00 88.50 74 ARG A O 1
ATOM 583 N N . ARG A 1 75 ? -0.205 -20.031 -10.538 1.00 90.69 75 ARG A N 1
ATOM 584 C CA . ARG A 1 75 ? -0.376 -20.882 -11.728 1.00 90.69 75 ARG A CA 1
ATOM 585 C C . ARG A 1 75 ? 0.666 -20.653 -12.833 1.00 90.69 75 ARG A C 1
ATOM 587 O O . ARG A 1 75 ? 0.636 -21.351 -13.838 1.00 90.69 75 ARG A O 1
ATOM 594 N N . GLN A 1 76 ? 1.506 -19.629 -12.714 1.00 90.25 76 GLN A N 1
ATOM 595 C CA . GLN A 1 76 ? 2.550 -19.288 -13.683 1.00 90.25 76 GLN A CA 1
ATOM 596 C C . GLN A 1 76 ? 3.895 -19.892 -13.259 1.00 90.25 76 GLN A C 1
ATOM 598 O O . GLN A 1 76 ? 4.066 -20.260 -12.101 1.00 90.25 76 GLN A O 1
ATOM 603 N N . ASP A 1 77 ? 4.858 -19.966 -14.186 1.00 88.12 77 ASP A N 1
ATOM 604 C CA . ASP A 1 77 ? 6.209 -20.460 -13.883 1.00 88.12 77 ASP A CA 1
ATOM 605 C C . ASP A 1 77 ? 6.887 -19.582 -12.802 1.00 88.12 77 ASP A C 1
ATOM 607 O O . ASP A 1 77 ? 7.121 -18.391 -13.050 1.00 88.12 77 ASP A O 1
ATOM 611 N N . PRO A 1 78 ? 7.247 -20.140 -11.627 1.00 81.06 78 PRO A N 1
ATOM 612 C CA . PRO A 1 78 ? 7.940 -19.411 -10.566 1.00 81.06 78 PRO A CA 1
ATOM 613 C C . PRO A 1 78 ? 9.307 -18.853 -10.980 1.00 81.06 78 PRO A C 1
ATOM 615 O O . PRO A 1 78 ? 9.781 -17.899 -10.370 1.00 81.06 78 PRO A O 1
ATOM 618 N N . ARG A 1 79 ? 9.942 -19.375 -12.040 1.00 85.12 79 ARG A N 1
ATOM 619 C CA . ARG A 1 79 ? 11.192 -18.816 -12.594 1.00 85.12 79 ARG A CA 1
ATOM 620 C C . ARG A 1 79 ? 11.020 -17.404 -13.156 1.00 85.12 79 ARG A C 1
ATOM 622 O O . ARG A 1 79 ? 12.000 -16.723 -13.433 1.00 85.12 79 ARG A O 1
ATOM 629 N N . ARG A 1 80 ? 9.785 -16.915 -13.288 1.00 83.31 80 ARG A N 1
ATOM 630 C CA . ARG A 1 80 ? 9.509 -15.504 -13.593 1.00 83.31 80 ARG A CA 1
ATOM 631 C C . ARG A 1 80 ? 9.858 -14.560 -12.433 1.00 83.31 80 ARG A C 1
ATOM 633 O O . ARG A 1 80 ? 9.929 -13.356 -12.649 1.00 83.31 80 ARG A O 1
ATOM 640 N N . CYS A 1 81 ? 10.129 -15.091 -11.241 1.00 80.25 81 CYS A N 1
ATOM 641 C CA . CYS A 1 81 ? 10.565 -14.355 -10.053 1.00 80.25 81 CYS A CA 1
ATOM 642 C C . CYS A 1 81 ? 12.089 -14.086 -10.003 1.00 80.25 81 CYS A C 1
ATOM 644 O O . CYS A 1 81 ? 12.621 -13.766 -8.952 1.00 80.25 81 CYS A O 1
ATOM 646 N N . VAL A 1 82 ? 12.837 -14.237 -11.102 1.00 79.38 82 VAL A N 1
ATOM 647 C CA . VAL A 1 82 ? 14.315 -14.127 -11.068 1.00 79.38 82 VAL A CA 1
ATOM 648 C C . VAL A 1 82 ? 14.821 -12.674 -11.093 1.00 79.38 82 VAL A C 1
ATOM 650 O O . VAL A 1 82 ? 15.926 -12.398 -10.628 1.00 79.38 82 VAL A O 1
ATOM 653 N N . ASP A 1 83 ? 14.031 -11.718 -11.593 1.00 88.75 83 ASP A N 1
ATOM 654 C CA . ASP A 1 83 ? 14.445 -10.308 -11.638 1.00 88.75 83 ASP A CA 1
ATOM 655 C C . ASP A 1 83 ? 14.284 -9.604 -10.281 1.00 88.75 83 ASP A C 1
ATOM 657 O O . ASP A 1 83 ? 13.220 -9.069 -9.955 1.00 88.75 83 ASP A O 1
ATOM 661 N N . ILE A 1 84 ? 15.392 -9.531 -9.539 1.00 89.75 84 ILE A N 1
ATOM 662 C CA . ILE A 1 84 ? 15.506 -8.897 -8.218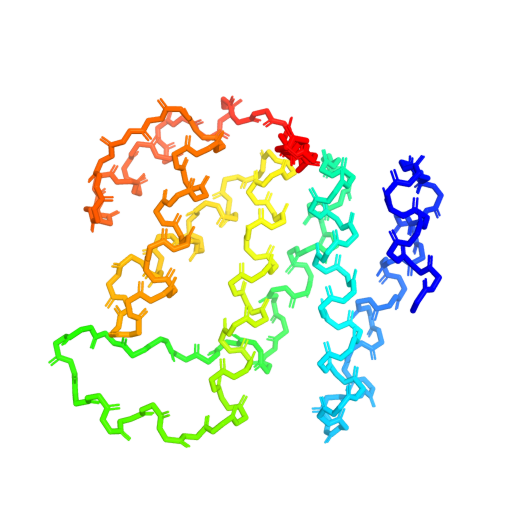 1.00 89.75 84 ILE A CA 1
ATOM 663 C C . ILE A 1 84 ? 14.936 -7.471 -8.200 1.00 89.75 84 ILE A C 1
ATOM 665 O O . ILE A 1 84 ? 14.309 -7.077 -7.210 1.00 89.75 84 ILE A O 1
ATOM 669 N N . LYS A 1 85 ? 15.138 -6.670 -9.259 1.00 92.12 85 LYS A N 1
ATOM 670 C CA . LYS A 1 85 ? 14.646 -5.281 -9.290 1.00 92.12 85 LYS A CA 1
ATOM 671 C C . LYS A 1 85 ? 13.121 -5.267 -9.339 1.00 92.12 85 LYS A C 1
ATOM 673 O O . LYS A 1 85 ? 12.495 -4.570 -8.538 1.00 92.12 85 LYS A O 1
ATOM 678 N N . SER A 1 86 ? 12.519 -6.060 -10.223 1.00 91.88 86 SER A N 1
ATOM 679 C CA . SER A 1 86 ? 11.060 -6.188 -10.296 1.00 91.88 86 SER A CA 1
ATOM 680 C C . SER A 1 86 ? 10.461 -6.773 -9.022 1.00 91.88 86 SER A C 1
ATOM 682 O O . SER A 1 86 ? 9.445 -6.262 -8.558 1.00 91.88 86 SER A O 1
ATOM 684 N N . GLU A 1 87 ? 11.087 -7.778 -8.403 1.00 92.56 87 GLU A N 1
ATOM 685 C CA . GLU A 1 87 ? 10.610 -8.336 -7.130 1.00 92.56 87 GLU A CA 1
ATOM 686 C C . GLU A 1 87 ? 10.521 -7.277 -6.035 1.00 92.56 87 GLU A C 1
ATOM 688 O O . GLU A 1 87 ? 9.508 -7.136 -5.350 1.00 92.56 87 GLU A O 1
ATOM 693 N N . ARG A 1 88 ? 11.578 -6.480 -5.907 1.00 94.88 88 ARG A N 1
ATOM 694 C CA . ARG A 1 88 ? 11.650 -5.398 -4.933 1.00 94.88 88 ARG A CA 1
ATOM 695 C C . ARG A 1 88 ? 10.621 -4.301 -5.215 1.00 94.88 88 ARG A C 1
ATOM 697 O O . ARG A 1 88 ? 10.005 -3.808 -4.278 1.00 94.88 88 ARG A O 1
ATOM 704 N N . LEU A 1 89 ? 10.368 -3.950 -6.475 1.00 96.12 89 LEU A N 1
ATOM 705 C CA . LEU A 1 89 ? 9.302 -2.999 -6.824 1.00 96.12 89 LEU A CA 1
ATOM 706 C C . LEU A 1 89 ? 7.905 -3.544 -6.477 1.00 96.12 89 LEU A C 1
ATOM 708 O O . LEU A 1 89 ? 7.074 -2.805 -5.953 1.00 96.12 89 LEU A O 1
ATOM 712 N N . ILE A 1 90 ? 7.662 -4.840 -6.693 1.00 96.12 90 ILE A N 1
ATOM 713 C CA . ILE A 1 90 ? 6.419 -5.519 -6.291 1.00 96.12 90 ILE A CA 1
ATOM 714 C C . ILE A 1 90 ? 6.262 -5.493 -4.765 1.00 96.12 90 ILE A C 1
ATOM 716 O O . ILE A 1 90 ? 5.180 -5.188 -4.262 1.00 96.12 90 ILE A O 1
ATOM 720 N N . TYR A 1 91 ? 7.343 -5.738 -4.023 1.00 97.12 91 TYR A N 1
ATOM 721 C CA . TYR A 1 91 ? 7.351 -5.619 -2.566 1.00 97.12 91 TYR A CA 1
ATOM 722 C C . TYR A 1 91 ? 7.054 -4.193 -2.087 1.00 97.12 91 TYR A C 1
ATOM 724 O O . TYR A 1 91 ? 6.255 -4.007 -1.173 1.00 97.12 91 TYR A O 1
ATOM 732 N N . LEU A 1 92 ? 7.634 -3.167 -2.716 1.00 98.00 92 LEU A N 1
ATOM 733 C CA . LEU A 1 92 ? 7.326 -1.774 -2.381 1.00 98.00 92 LEU A CA 1
ATOM 734 C C . LEU A 1 92 ? 5.850 -1.445 -2.635 1.00 98.00 92 LEU A C 1
ATOM 736 O O . LEU A 1 92 ? 5.229 -0.783 -1.801 1.00 98.00 92 LEU A O 1
ATOM 740 N N . ARG A 1 93 ? 5.262 -1.956 -3.729 1.00 98.25 93 ARG A N 1
ATOM 741 C CA . ARG A 1 93 ? 3.818 -1.829 -3.975 1.00 98.25 93 ARG A CA 1
ATOM 742 C C . ARG A 1 93 ? 3.008 -2.498 -2.868 1.00 98.25 93 ARG A C 1
ATOM 744 O O . ARG A 1 93 ? 2.062 -1.888 -2.374 1.00 98.25 93 ARG A O 1
ATOM 751 N N . LEU A 1 94 ? 3.392 -3.701 -2.435 1.00 98.31 94 LEU A N 1
ATOM 752 C CA . LEU A 1 94 ? 2.763 -4.374 -1.297 1.00 98.31 94 LEU A CA 1
ATOM 753 C C . LEU A 1 94 ? 2.829 -3.490 -0.040 1.00 98.31 94 LEU A C 1
ATOM 755 O O . LEU A 1 94 ? 1.794 -3.216 0.558 1.00 98.31 94 LEU A O 1
ATOM 759 N N . CYS A 1 95 ? 4.004 -2.970 0.327 1.00 98.38 95 CYS A N 1
ATOM 760 C CA . CYS A 1 95 ? 4.168 -2.090 1.490 1.00 98.38 95 CYS A CA 1
ATOM 761 C C . CYS A 1 95 ? 3.267 -0.845 1.433 1.00 98.38 95 CYS A C 1
ATOM 763 O O . CYS A 1 95 ? 2.607 -0.525 2.421 1.00 98.38 95 CYS A O 1
ATOM 765 N N . LEU A 1 96 ? 3.209 -0.160 0.288 1.00 98.62 96 LEU A N 1
ATOM 766 C CA . LEU A 1 96 ? 2.348 1.011 0.101 1.00 98.62 96 LEU A CA 1
ATOM 767 C C . LEU A 1 96 ? 0.857 0.653 0.182 1.00 98.62 96 LEU A C 1
ATOM 769 O O . LEU A 1 96 ? 0.086 1.391 0.791 1.00 98.62 96 LEU A O 1
ATOM 773 N N . SER A 1 97 ? 0.459 -0.495 -0.371 1.00 98.44 97 SER A N 1
ATOM 774 C CA . SER A 1 97 ? -0.929 -0.984 -0.332 1.00 98.44 97 SER A CA 1
ATOM 775 C C . SER A 1 97 ? -1.382 -1.264 1.102 1.00 98.44 97 SER A C 1
ATOM 777 O O . SER A 1 97 ? -2.471 -0.856 1.501 1.00 98.44 97 SER A O 1
ATOM 779 N N . ARG A 1 98 ? -0.509 -1.873 1.917 1.00 98.12 98 ARG A N 1
ATOM 780 C CA . ARG A 1 98 ? -0.747 -2.096 3.355 1.00 98.12 98 ARG A CA 1
ATOM 781 C C . ARG A 1 98 ? -0.911 -0.782 4.105 1.00 98.12 98 ARG A C 1
ATOM 783 O O . ARG A 1 98 ? -1.860 -0.626 4.868 1.00 98.12 98 ARG A O 1
ATOM 790 N N . ALA A 1 99 ? -0.012 0.173 3.870 1.00 98.19 99 ALA A N 1
ATOM 791 C CA . ALA A 1 99 ? -0.114 1.495 4.476 1.00 98.19 99 ALA A CA 1
ATOM 792 C C . ALA A 1 99 ? -1.439 2.180 4.096 1.00 98.19 99 ALA A C 1
ATOM 794 O O . ALA A 1 99 ? -2.084 2.776 4.954 1.00 98.19 99 ALA A O 1
ATOM 795 N N . LEU A 1 100 ? -1.889 2.039 2.842 1.00 98.44 100 LEU A N 1
ATOM 796 C CA . LEU A 1 100 ? -3.128 2.658 2.362 1.00 98.44 100 LEU A CA 1
ATOM 797 C C . LEU A 1 100 ? -4.358 2.016 3.006 1.00 98.44 100 LEU A C 1
ATOM 799 O O . LEU A 1 100 ? -5.238 2.730 3.489 1.00 98.44 100 LEU A O 1
ATOM 803 N N . ALA A 1 101 ? -4.373 0.686 3.089 1.00 97.75 101 ALA A N 1
ATOM 804 C CA . ALA A 1 101 ? -5.397 -0.071 3.797 1.00 97.75 101 ALA A CA 1
ATOM 805 C C . ALA A 1 101 ? -5.482 0.352 5.272 1.00 97.75 101 ALA A C 1
ATOM 807 O O . ALA A 1 101 ? -6.562 0.656 5.776 1.00 97.75 101 ALA A O 1
ATOM 808 N N . ARG A 1 102 ? -4.336 0.479 5.950 1.00 97.38 102 ARG A N 1
ATOM 809 C CA . ARG A 1 102 ? -4.270 0.947 7.340 1.00 97.38 102 ARG A CA 1
ATOM 810 C C . ARG A 1 102 ? -4.684 2.394 7.523 1.00 97.38 102 ARG A C 1
ATOM 812 O O . ARG A 1 102 ? -5.209 2.712 8.579 1.00 97.38 102 ARG A O 1
ATOM 819 N N . CYS A 1 103 ? -4.530 3.264 6.530 1.00 97.06 103 CYS A N 1
ATOM 820 C CA . CYS A 1 103 ? -5.127 4.602 6.568 1.00 97.06 103 CYS A CA 1
ATOM 821 C C . CYS A 1 103 ? -6.666 4.588 6.457 1.00 97.06 103 CYS A C 1
ATOM 823 O O . CYS A 1 103 ? -7.268 5.660 6.406 1.00 97.06 103 CYS A O 1
ATOM 825 N N . GLY A 1 104 ? -7.302 3.410 6.427 1.00 95.69 104 GLY A N 1
ATOM 826 C CA . GLY A 1 104 ? -8.750 3.243 6.318 1.00 95.69 104 GLY A CA 1
ATOM 827 C C . GLY A 1 104 ? -9.256 3.370 4.884 1.00 95.69 104 GLY A C 1
ATOM 828 O O . GLY A 1 104 ? -10.417 3.700 4.677 1.00 95.69 104 GLY A O 1
ATOM 829 N N . ASN A 1 105 ? -8.395 3.175 3.879 1.00 96.56 105 ASN A N 1
ATOM 830 C CA . ASN A 1 105 ? -8.781 3.333 2.483 1.00 96.56 105 ASN A CA 1
ATOM 831 C C . ASN A 1 105 ? -8.937 1.977 1.777 1.00 96.56 105 ASN A C 1
ATOM 833 O O . ASN A 1 105 ? -8.005 1.172 1.705 1.00 96.56 105 ASN A O 1
ATOM 837 N N . THR A 1 106 ? -10.119 1.757 1.206 1.00 96.62 106 THR A N 1
ATOM 838 C CA . THR A 1 106 ? -10.508 0.506 0.542 1.00 96.62 106 THR A CA 1
ATOM 839 C C . THR A 1 106 ? -9.683 0.194 -0.700 1.00 96.62 106 THR A C 1
ATOM 841 O O . THR A 1 106 ? -9.443 -0.980 -0.970 1.00 96.62 106 THR A O 1
ATOM 844 N N . GLU A 1 107 ? -9.169 1.194 -1.424 1.00 96.56 107 GLU A N 1
ATOM 845 C CA . GLU A 1 107 ? -8.285 0.952 -2.576 1.00 96.56 107 GLU A CA 1
ATOM 846 C C . GLU A 1 107 ? -7.011 0.217 -2.149 1.00 96.56 107 GLU A C 1
ATOM 848 O O . GLU A 1 107 ? -6.560 -0.681 -2.852 1.00 96.56 107 GLU A O 1
ATOM 853 N N . GLY A 1 108 ? -6.486 0.503 -0.953 1.00 97.50 108 GLY A N 1
ATOM 854 C CA . GLY A 1 108 ? -5.362 -0.249 -0.396 1.00 97.50 108 GLY A CA 1
ATOM 855 C C . GLY A 1 108 ? -5.705 -1.722 -0.179 1.00 97.50 108 GLY A C 1
ATOM 856 O O . GLY A 1 108 ? -4.910 -2.597 -0.507 1.00 97.50 108 GLY A O 1
ATOM 857 N N . CYS A 1 109 ? -6.916 -2.016 0.301 1.00 97.94 109 CYS A N 1
ATOM 858 C CA . CYS A 1 109 ? -7.385 -3.394 0.458 1.00 97.94 109 CYS A CA 1
ATOM 859 C C . CYS A 1 109 ? 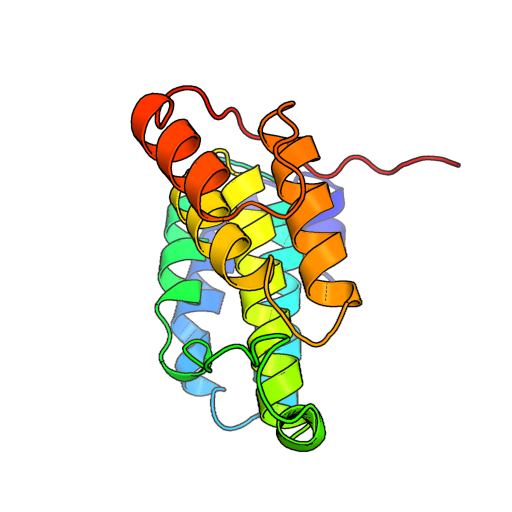-7.589 -4.095 -0.894 1.00 97.94 109 CYS A C 1
ATOM 861 O O . CYS A 1 109 ? -7.281 -5.279 -1.033 1.00 97.94 109 CYS A O 1
ATOM 863 N N . LEU A 1 110 ? -8.080 -3.376 -1.905 1.00 97.25 110 LEU A N 1
ATOM 864 C CA . LEU A 1 110 ? -8.239 -3.903 -3.260 1.00 97.25 110 LEU A CA 1
ATOM 865 C C . LEU A 1 110 ? -6.885 -4.211 -3.910 1.00 97.25 110 LEU A C 1
ATOM 867 O O . LEU A 1 110 ? -6.740 -5.268 -4.518 1.00 97.25 110 LEU A O 1
ATOM 871 N N . GLU A 1 111 ? -5.881 -3.356 -3.717 1.00 97.00 111 GLU A N 1
ATOM 872 C CA . GLU A 1 111 ? -4.506 -3.621 -4.155 1.00 97.00 111 GLU A CA 1
ATOM 873 C C . GLU A 1 111 ? -3.916 -4.849 -3.447 1.00 97.00 111 GLU A C 1
ATOM 875 O O . GLU A 1 111 ? -3.292 -5.691 -4.090 1.00 97.00 111 GLU A O 1
ATOM 880 N N . LEU A 1 112 ? -4.165 -5.018 -2.142 1.00 98.19 112 LEU A N 1
ATOM 881 C CA . LEU A 1 112 ? -3.787 -6.232 -1.406 1.00 98.19 112 LEU A CA 1
ATOM 882 C C . LEU A 1 112 ? -4.427 -7.490 -2.021 1.00 98.19 112 LEU A C 1
ATOM 884 O O . LEU A 1 112 ? -3.766 -8.516 -2.180 1.00 98.19 112 LEU A O 1
ATOM 888 N N . CYS A 1 113 ? -5.681 -7.425 -2.469 1.00 97.62 113 CYS A N 1
ATOM 889 C CA . CYS A 1 113 ? -6.336 -8.571 -3.107 1.00 97.62 113 CYS A CA 1
ATOM 890 C C . CYS A 1 113 ? -5.571 -9.111 -4.333 1.00 97.62 113 CYS A C 1
ATOM 892 O O . CYS A 1 113 ? -5.629 -10.315 -4.592 1.00 97.62 113 CYS A O 1
ATOM 894 N N . GLU A 1 114 ? -4.813 -8.272 -5.049 1.00 95.69 114 GLU A N 1
ATOM 895 C CA . GLU A 1 114 ? -3.969 -8.696 -6.180 1.00 95.69 114 GLU A CA 1
ATOM 896 C C . GLU A 1 114 ? -2.821 -9.627 -5.758 1.00 95.69 114 GLU A C 1
ATOM 898 O O . GLU A 1 114 ? -2.332 -10.422 -6.559 1.00 95.69 114 GLU A O 1
ATOM 903 N N . PHE A 1 115 ? -2.395 -9.572 -4.495 1.00 97.31 115 PHE A N 1
ATOM 904 C CA . PHE A 1 115 ? -1.313 -10.399 -3.964 1.00 97.31 115 PHE A CA 1
ATOM 905 C C . PHE A 1 115 ? -1.800 -11.729 -3.378 1.00 97.31 115 PHE A C 1
ATOM 907 O O . PHE A 1 115 ? -0.980 -12.586 -3.067 1.00 97.31 115 PHE A O 1
ATOM 914 N N . LEU A 1 116 ? -3.105 -11.969 -3.224 1.00 97.50 116 LEU A N 1
ATOM 915 C CA . LEU A 1 116 ? -3.590 -13.224 -2.625 1.00 97.50 116 LEU A CA 1
ATOM 916 C C . LEU A 1 116 ? -3.209 -14.462 -3.450 1.00 97.50 116 LEU A C 1
ATOM 918 O O . LEU A 1 116 ? -2.959 -15.527 -2.883 1.00 97.50 116 LEU A O 1
ATOM 922 N N . GLU A 1 117 ? -3.093 -14.315 -4.769 1.00 93.81 117 GLU A N 1
ATOM 923 C CA . GLU A 1 117 ? -2.681 -15.375 -5.696 1.00 93.81 117 GLU A CA 1
ATOM 924 C C . GLU A 1 117 ? -1.201 -15.289 -6.101 1.00 93.81 117 GLU A C 1
ATOM 926 O O . GLU A 1 117 ? -0.792 -15.948 -7.057 1.00 93.81 117 GLU A O 1
ATOM 931 N N . GLU A 1 118 ? -0.374 -14.530 -5.375 1.00 94.56 118 GLU A N 1
ATOM 932 C CA . GLU A 1 118 ? 1.069 -14.470 -5.639 1.00 94.56 118 GLU A CA 1
ATOM 933 C C . GLU A 1 118 ? 1.739 -15.844 -5.444 1.00 94.56 118 GLU A C 1
ATOM 935 O O . GLU A 1 118 ? 1.450 -16.564 -4.480 1.00 94.56 118 GLU A O 1
ATOM 940 N N . ALA A 1 119 ? 2.645 -16.199 -6.358 1.00 92.69 119 ALA A N 1
ATOM 941 C CA . ALA A 1 119 ? 3.500 -17.383 -6.319 1.00 92.69 119 ALA A CA 1
ATOM 942 C C . ALA A 1 119 ? 4.456 -17.394 -5.109 1.00 92.69 119 ALA A C 1
ATOM 944 O O . ALA A 1 119 ? 4.675 -18.429 -4.478 1.00 92.69 119 ALA A O 1
ATOM 945 N N . ARG A 1 120 ? 4.998 -16.235 -4.743 1.00 92.81 120 ARG A N 1
ATOM 946 C CA . ARG A 1 120 ? 5.781 -15.970 -3.537 1.00 92.81 120 ARG A CA 1
ATOM 947 C C . ARG A 1 120 ? 4.841 -15.951 -2.348 1.00 92.81 120 ARG A C 1
ATOM 949 O O . ARG A 1 120 ? 4.224 -14.943 -2.004 1.00 92.81 120 ARG A O 1
ATOM 956 N N . VAL A 1 121 ? 4.786 -17.097 -1.679 1.00 92.00 121 VAL A N 1
ATOM 957 C CA . VAL A 1 121 ? 3.907 -17.360 -0.533 1.00 92.00 121 VAL A CA 1
ATOM 958 C C . VAL A 1 121 ? 4.004 -16.280 0.553 1.00 92.00 121 VAL A C 1
ATOM 960 O O . VAL A 1 121 ? 3.002 -15.979 1.198 1.00 92.00 121 VAL A O 1
ATOM 963 N N . CYS A 1 122 ? 5.171 -15.659 0.752 1.00 94.12 122 CYS A N 1
ATOM 964 C CA . CYS A 1 122 ? 5.331 -14.572 1.719 1.00 94.12 122 CYS A CA 1
ATOM 965 C C . CYS A 1 122 ? 4.473 -13.337 1.390 1.00 94.12 122 CYS A C 1
ATOM 967 O O . CYS A 1 122 ? 3.893 -12.763 2.309 1.00 94.12 122 CYS A O 1
ATOM 969 N N . TYR A 1 123 ? 4.326 -12.961 0.114 1.00 96.19 123 TYR A N 1
ATOM 970 C CA . TYR A 1 123 ? 3.502 -11.819 -0.298 1.00 96.19 123 TYR A CA 1
ATOM 971 C C . TYR A 1 123 ? 2.018 -12.133 -0.136 1.00 96.19 123 TYR A C 1
ATOM 973 O O . TYR A 1 123 ? 1.289 -11.346 0.465 1.00 96.19 123 TYR A O 1
ATOM 981 N N . ALA A 1 124 ? 1.594 -13.325 -0.562 1.00 96.75 124 ALA A N 1
ATOM 982 C CA . ALA A 1 124 ? 0.216 -13.768 -0.386 1.00 96.75 124 ALA A CA 1
ATOM 983 C C . ALA A 1 124 ? -0.188 -13.829 1.092 1.00 96.75 124 ALA A C 1
ATOM 985 O O . ALA A 1 124 ? -1.240 -13.312 1.469 1.00 96.75 124 ALA A O 1
ATOM 986 N N . ARG A 1 125 ? 0.654 -14.418 1.952 1.00 97.56 125 ARG A N 1
ATOM 987 C CA . ARG A 1 125 ? 0.390 -14.503 3.398 1.00 97.56 125 ARG A CA 1
ATOM 988 C C . ARG A 1 125 ? 0.363 -13.132 4.055 1.00 97.56 125 ARG A C 1
ATOM 990 O O . ARG A 1 125 ? -0.525 -12.878 4.859 1.00 97.56 125 ARG A O 1
ATOM 997 N N . ASN A 1 126 ? 1.312 -12.262 3.721 1.00 97.25 126 ASN A N 1
ATOM 998 C CA . ASN A 1 126 ? 1.359 -10.919 4.283 1.00 97.25 126 ASN A CA 1
ATOM 999 C C . ASN A 1 126 ? 0.117 -10.108 3.887 1.00 97.25 126 ASN A C 1
ATOM 1001 O O . ASN A 1 126 ? -0.489 -9.465 4.738 1.00 97.25 126 ASN A O 1
ATOM 1005 N N . SER A 1 127 ? -0.312 -10.223 2.631 1.00 98.12 127 SER A N 1
ATOM 1006 C CA . SER A 1 127 ? -1.528 -9.584 2.150 1.00 98.12 127 SER A CA 1
ATOM 1007 C C . SER A 1 127 ? -2.790 -10.093 2.846 1.00 98.12 127 SER A C 1
ATOM 1009 O O . SER A 1 127 ? -3.624 -9.297 3.268 1.00 98.12 127 SER A O 1
ATOM 1011 N N . HIS A 1 128 ? -2.928 -11.413 3.000 1.00 98.44 128 HIS A N 1
ATOM 1012 C CA . HIS A 1 128 ? -4.039 -12.019 3.740 1.00 98.44 128 HIS A CA 1
ATOM 1013 C C . HIS A 1 128 ? -4.070 -11.545 5.195 1.00 98.44 128 HIS A C 1
ATOM 1015 O O . HIS A 1 128 ? -5.101 -11.069 5.659 1.00 98.44 128 HIS A O 1
ATOM 1021 N N . GLN A 1 129 ? -2.933 -11.600 5.891 1.00 97.56 129 GLN A N 1
ATOM 1022 C CA . GLN A 1 129 ? -2.825 -11.142 7.278 1.00 97.56 129 GLN A CA 1
ATOM 1023 C C . GLN A 1 129 ? -3.195 -9.669 7.432 1.00 97.56 129 GLN A C 1
ATOM 1025 O O . GLN A 1 129 ? -3.853 -9.305 8.404 1.00 97.56 129 GLN A O 1
ATOM 1030 N N . GLU A 1 130 ? -2.774 -8.827 6.489 1.00 97.56 130 GLU A N 1
ATOM 1031 C CA . GLU A 1 130 ? -3.104 -7.409 6.523 1.00 97.56 130 GLU A CA 1
ATOM 1032 C C . GLU A 1 130 ? -4.600 -7.178 6.287 1.00 97.56 130 GLU A C 1
ATOM 1034 O O . GLU A 1 130 ? -5.213 -6.458 7.066 1.00 97.56 130 GLU A O 1
ATOM 1039 N N . LEU A 1 131 ? -5.205 -7.841 5.292 1.00 97.94 131 LEU A N 1
ATOM 1040 C CA . LEU A 1 131 ? -6.649 -7.772 5.038 1.00 97.94 131 LEU A CA 1
ATOM 1041 C C . LEU A 1 131 ? -7.455 -8.164 6.280 1.00 97.94 131 LEU A C 1
ATOM 1043 O O . LEU A 1 131 ? -8.355 -7.427 6.679 1.00 97.94 131 LEU A O 1
ATOM 1047 N N . VAL A 1 132 ? -7.096 -9.266 6.941 1.00 97.38 132 VAL A N 1
ATOM 1048 C CA . VAL A 1 132 ? -7.733 -9.679 8.201 1.00 97.38 132 VAL A CA 1
ATOM 1049 C C . VAL A 1 132 ? -7.542 -8.614 9.281 1.00 97.38 132 VAL A C 1
ATOM 1051 O O . VAL A 1 132 ? -8.496 -8.255 9.965 1.00 97.38 132 VAL A O 1
ATOM 1054 N N . ALA A 1 133 ? -6.335 -8.064 9.422 1.00 95.31 133 ALA A N 1
ATOM 1055 C CA . ALA A 1 133 ? -6.037 -7.077 10.454 1.00 95.31 133 ALA A CA 1
ATOM 1056 C C . ALA A 1 133 ? -6.823 -5.766 10.291 1.00 95.31 133 ALA A C 1
ATOM 1058 O O . ALA A 1 133 ? -7.235 -5.195 11.299 1.00 95.31 133 ALA A O 1
ATOM 1059 N N . VAL A 1 134 ? -7.026 -5.281 9.061 1.00 95.62 134 VAL A N 1
ATOM 1060 C CA . VAL A 1 134 ? -7.726 -4.005 8.818 1.00 95.62 134 VAL A CA 1
ATOM 1061 C C . VAL A 1 134 ? -9.243 -4.150 8.693 1.00 95.62 134 VAL A C 1
ATOM 1063 O O . VAL A 1 134 ? -9.959 -3.181 8.922 1.00 95.62 134 VAL A O 1
ATOM 1066 N N . THR A 1 135 ? -9.750 -5.335 8.334 1.00 95.25 135 THR A N 1
ATOM 1067 C CA . THR A 1 135 ? -11.195 -5.562 8.120 1.00 95.25 135 THR A CA 1
ATOM 1068 C C . THR A 1 135 ? -11.864 -6.381 9.222 1.00 95.25 135 THR A C 1
ATOM 1070 O O . THR A 1 135 ? -13.088 -6.376 9.333 1.00 95.25 135 THR A O 1
ATOM 1073 N N . SER A 1 136 ? -11.085 -7.113 10.025 1.00 95.12 136 SER A N 1
ATOM 1074 C CA . SER A 1 136 ? -11.572 -8.143 10.957 1.00 95.12 136 SER A CA 1
ATOM 1075 C C . SER A 1 136 ? -12.403 -9.258 10.299 1.00 95.12 136 SER A C 1
ATOM 1077 O O . SER A 1 136 ? -13.111 -9.984 10.992 1.00 95.12 136 SER A O 1
ATOM 1079 N N . GLN A 1 137 ? -12.321 -9.414 8.974 1.00 96.56 137 GLN A N 1
ATOM 1080 C CA . GLN A 1 137 ? -12.926 -10.517 8.222 1.00 96.56 137 GLN A CA 1
ATOM 1081 C C . GLN A 1 137 ? -11.859 -11.531 7.808 1.00 96.56 137 GLN A C 1
ATOM 1083 O O . GLN A 1 137 ? -10.689 -11.182 7.695 1.00 96.56 137 GLN A O 1
ATOM 1088 N N . ASP A 1 138 ? -12.252 -12.775 7.529 1.00 97.94 138 ASP A N 1
ATOM 1089 C CA . ASP A 1 138 ? -11.353 -13.772 6.941 1.00 97.94 138 ASP A CA 1
ATOM 1090 C C . ASP A 1 138 ? -12.058 -14.575 5.841 1.00 97.94 138 ASP A C 1
ATOM 1092 O O . ASP A 1 138 ? -12.908 -15.428 6.097 1.00 97.94 138 ASP A O 1
ATOM 1096 N N . PHE A 1 139 ? -11.683 -14.306 4.589 1.00 98.19 139 PHE A N 1
ATOM 1097 C CA . PHE A 1 139 ? -12.125 -15.072 3.420 1.00 98.19 139 PHE A CA 1
ATOM 1098 C C . PHE A 1 139 ? -11.004 -15.954 2.843 1.00 98.19 139 PHE A C 1
ATOM 1100 O O . PHE A 1 139 ? -11.079 -16.402 1.692 1.00 98.19 139 PHE A O 1
ATOM 1107 N N . GLY A 1 140 ? -9.939 -16.189 3.617 1.00 97.69 140 GLY A N 1
ATOM 1108 C CA . GLY A 1 140 ? -8.727 -16.871 3.183 1.00 97.69 140 GLY A CA 1
ATOM 1109 C C . GLY A 1 140 ? -8.085 -16.174 1.982 1.00 97.69 140 GLY A C 1
ATOM 1110 O O . GLY A 1 140 ? -8.033 -14.948 1.895 1.00 97.69 140 GLY A O 1
ATOM 1111 N N . PHE A 1 141 ? -7.641 -16.966 1.006 1.00 97.06 141 PHE A N 1
ATOM 1112 C CA . PHE A 1 141 ? -7.058 -16.470 -0.248 1.00 97.06 141 PHE A CA 1
ATOM 1113 C C . PHE A 1 141 ? -8.098 -16.253 -1.363 1.00 97.06 141 PHE A C 1
ATOM 1115 O O . PHE A 1 141 ? -7.742 -16.219 -2.537 1.00 97.06 141 PHE A O 1
ATOM 1122 N N . ASN A 1 142 ? -9.392 -16.143 -1.036 1.00 97.19 142 ASN A N 1
ATOM 1123 C CA . ASN A 1 142 ? -10.441 -15.983 -2.043 1.00 97.19 142 ASN A CA 1
ATOM 1124 C C . ASN A 1 142 ? -10.577 -14.519 -2.489 1.00 97.19 142 ASN A C 1
ATOM 1126 O O . ASN A 1 142 ? -11.385 -13.761 -1.948 1.00 97.19 142 ASN A O 1
ATOM 1130 N N . THR A 1 143 ? -9.820 -14.138 -3.519 1.00 96.62 143 THR A N 1
ATOM 1131 C CA . THR A 1 143 ? -9.819 -12.783 -4.095 1.00 96.62 143 THR A CA 1
ATOM 1132 C C . THR A 1 143 ? -11.213 -12.287 -4.475 1.00 96.62 143 THR A C 1
ATOM 1134 O O . THR A 1 143 ? -11.531 -11.123 -4.247 1.00 96.62 143 THR A O 1
ATOM 1137 N N . LYS A 1 144 ? -12.077 -13.152 -5.026 1.00 97.00 144 LYS A N 1
ATOM 1138 C CA . LYS A 1 144 ? -13.433 -12.755 -5.443 1.00 97.00 144 LYS A CA 1
ATOM 1139 C C . LYS A 1 144 ? -14.307 -12.369 -4.249 1.00 97.00 144 LYS A C 1
ATOM 1141 O O . LYS A 1 144 ? -14.967 -11.337 -4.304 1.00 97.00 144 LYS A O 1
ATOM 1146 N N . LYS A 1 145 ? -14.286 -13.167 -3.174 1.00 97.75 145 LYS A N 1
ATOM 1147 C CA . LYS A 1 145 ? -15.036 -12.871 -1.942 1.00 97.75 145 LYS A CA 1
ATOM 1148 C C . LYS A 1 145 ? -14.541 -11.592 -1.272 1.00 97.75 145 LYS A C 1
ATOM 1150 O O . LYS A 1 145 ? -15.365 -10.767 -0.896 1.00 97.75 145 LYS A O 1
ATOM 1155 N N . TRP A 1 146 ? -13.221 -11.404 -1.192 1.00 97.81 146 TRP A N 1
ATOM 1156 C CA . TRP A 1 146 ? -12.633 -10.170 -0.667 1.00 97.81 146 TRP A CA 1
ATOM 1157 C C . TRP A 1 146 ? -13.091 -8.936 -1.444 1.00 97.81 146 TRP A C 1
ATOM 1159 O O . TRP A 1 146 ? -13.598 -7.994 -0.843 1.00 97.81 146 TRP A O 1
ATOM 1169 N N . LYS A 1 147 ? -12.962 -8.954 -2.778 1.00 97.56 147 LYS A N 1
ATOM 1170 C CA . LYS A 1 147 ? -13.363 -7.824 -3.626 1.00 97.56 147 LYS A CA 1
ATOM 1171 C C . LYS A 1 147 ? -14.852 -7.504 -3.495 1.00 97.56 147 LYS A C 1
ATOM 1173 O O . LYS A 1 147 ? -15.182 -6.340 -3.319 1.00 97.56 147 LYS A O 1
ATOM 1178 N N . ALA A 1 148 ? -15.721 -8.518 -3.522 1.00 96.88 148 ALA A N 1
ATOM 1179 C CA . ALA A 1 148 ? -17.162 -8.323 -3.352 1.00 96.88 148 ALA A CA 1
ATOM 1180 C C . ALA A 1 148 ? -17.490 -7.650 -2.008 1.00 96.88 148 ALA A C 1
ATOM 1182 O O . ALA A 1 148 ? -18.126 -6.602 -1.981 1.00 96.88 148 ALA A O 1
ATOM 1183 N N . TRP A 1 149 ? -16.960 -8.184 -0.902 1.00 96.50 149 TRP A N 1
ATOM 1184 C CA . TRP A 1 149 ? -17.196 -7.616 0.425 1.00 96.50 149 TRP A CA 1
ATOM 1185 C C . TRP A 1 149 ? -16.676 -6.175 0.557 1.00 96.50 149 TRP A C 1
ATOM 1187 O O . TRP A 1 149 ? -17.363 -5.329 1.126 1.00 96.50 149 TRP A O 1
ATOM 1197 N N . LEU A 1 150 ? -15.489 -5.879 0.012 1.00 96.31 150 LEU A N 1
ATOM 1198 C CA . LEU A 1 150 ? -14.895 -4.535 0.039 1.00 96.31 150 LEU A CA 1
ATOM 1199 C C . LEU A 1 150 ? -15.716 -3.517 -0.761 1.00 96.31 150 LEU A C 1
ATOM 1201 O O . LEU A 1 150 ? -15.827 -2.366 -0.343 1.00 96.31 150 LEU A O 1
ATOM 1205 N N . THR A 1 151 ? -16.300 -3.925 -1.891 1.00 93.44 151 THR A N 1
ATOM 1206 C CA . THR A 1 151 ? -17.215 -3.076 -2.665 1.00 93.44 151 THR A CA 1
ATOM 1207 C C . THR A 1 151 ? -18.474 -2.750 -1.864 1.00 93.44 151 THR A C 1
ATOM 1209 O O . THR A 1 151 ? -18.861 -1.583 -1.808 1.00 93.44 151 THR A O 1
ATOM 1212 N N . ASP A 1 152 ? -19.048 -3.739 -1.180 1.00 93.38 152 ASP A N 1
ATOM 1213 C CA . ASP A 1 152 ? -20.279 -3.568 -0.399 1.00 93.38 152 ASP A CA 1
ATOM 1214 C C . ASP A 1 152 ? -20.063 -2.773 0.908 1.00 93.38 152 ASP A C 1
ATOM 1216 O O . ASP A 1 152 ? -21.001 -2.175 1.430 1.00 93.38 152 ASP A O 1
ATOM 1220 N N . ASN A 1 153 ? -18.831 -2.731 1.437 1.00 90.75 153 ASN A N 1
ATOM 1221 C CA . ASN A 1 153 ? -18.505 -2.166 2.759 1.00 90.75 153 ASN A CA 1
ATOM 1222 C C . ASN A 1 153 ? -17.470 -1.023 2.717 1.00 90.75 153 ASN A C 1
ATOM 1224 O O . ASN A 1 153 ? -16.807 -0.738 3.716 1.00 90.75 153 ASN A O 1
ATOM 1228 N N . ASN A 1 154 ? -17.325 -0.342 1.576 1.00 76.25 154 ASN A N 1
ATOM 1229 C CA . ASN A 1 154 ? -16.277 0.659 1.320 1.00 76.25 154 ASN A CA 1
ATOM 1230 C C . ASN A 1 154 ? -16.186 1.787 2.382 1.00 76.25 154 ASN A C 1
ATOM 1232 O O . ASN A 1 154 ? -15.108 2.313 2.639 1.00 76.25 154 ASN A O 1
ATOM 1236 N N . SER A 1 155 ? -17.292 2.153 3.037 1.00 75.56 155 SER A N 1
ATOM 1237 C CA . SER A 1 155 ? -17.332 3.216 4.057 1.00 75.56 155 SER A CA 1
ATOM 1238 C C . SER A 1 155 ? -17.028 2.757 5.489 1.00 75.56 155 SER A C 1
ATOM 1240 O O . SER A 1 155 ? -17.039 3.582 6.400 1.00 75.56 155 SER A O 1
ATOM 1242 N N . VAL A 1 156 ? -16.803 1.460 5.719 1.00 82.69 156 VAL A N 1
ATOM 1243 C CA . VAL A 1 156 ? -16.694 0.876 7.072 1.00 82.69 156 VAL A CA 1
ATOM 1244 C C . VAL A 1 156 ? -15.248 0.862 7.588 1.00 82.69 156 VAL A C 1
ATOM 1246 O O . VAL A 1 156 ? -15.017 0.706 8.786 1.00 82.69 156 VAL A O 1
ATOM 1249 N N . LEU A 1 157 ? -14.255 1.050 6.715 1.00 90.50 157 LEU A N 1
ATOM 1250 C CA . LEU A 1 157 ? -12.850 0.944 7.104 1.00 90.50 157 LEU A CA 1
ATOM 1251 C C . LEU A 1 157 ? -12.398 2.124 7.970 1.00 90.50 157 LEU A C 1
ATOM 1253 O O . LEU A 1 157 ? -12.408 3.282 7.555 1.00 90.50 157 LEU A O 1
ATOM 1257 N N . THR A 1 158 ? -11.927 1.805 9.173 1.00 92.75 158 THR A N 1
ATOM 1258 C CA . THR A 1 158 ? -11.338 2.776 10.095 1.00 92.75 158 THR A CA 1
ATOM 1259 C C . THR A 1 158 ? -9.814 2.689 10.087 1.00 92.75 158 THR A C 1
ATOM 1261 O O . THR A 1 158 ? -9.263 1.586 9.989 1.00 92.75 158 THR A O 1
ATOM 1264 N N . PRO A 1 159 ? -9.098 3.814 10.251 1.00 94.56 159 PRO A N 1
ATOM 1265 C CA . PRO A 1 159 ? -7.646 3.780 10.287 1.00 94.56 159 PRO A CA 1
ATOM 1266 C C . PRO A 1 159 ? -7.096 2.908 11.426 1.00 94.56 159 PRO A C 1
ATOM 1268 O O . PRO A 1 159 ? -7.516 3.018 12.577 1.00 94.56 159 PRO A O 1
ATOM 1271 N N . THR A 1 160 ? -6.139 2.042 11.093 1.00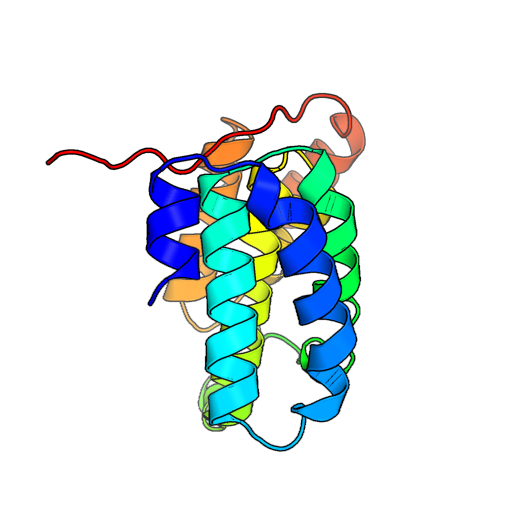 93.62 160 THR A N 1
ATOM 1272 C CA . THR A 1 160 ? -5.609 0.977 11.954 1.00 93.62 160 THR A CA 1
ATOM 1273 C C . THR A 1 160 ? -4.071 1.021 11.977 1.00 93.62 160 THR A C 1
ATOM 1275 O O . THR A 1 160 ? -3.409 0.278 11.241 1.00 93.62 160 THR A O 1
ATOM 1278 N N . PRO A 1 161 ? -3.462 1.891 12.809 1.00 91.75 161 PRO A N 1
ATOM 1279 C CA . PRO A 1 161 ? -2.007 2.015 12.899 1.00 91.75 161 PRO A CA 1
ATOM 1280 C C . PRO A 1 161 ? -1.336 0.713 13.321 1.00 91.75 161 PRO A C 1
ATOM 1282 O O . PRO A 1 161 ? -1.869 -0.049 14.134 1.00 91.75 161 PRO A O 1
ATOM 1285 N N . VAL A 1 162 ? -0.130 0.473 12.798 1.00 88.50 162 VAL A N 1
ATOM 1286 C CA . VAL A 1 162 ? 0.722 -0.619 13.284 1.00 88.50 162 VAL A CA 1
ATOM 1287 C C . VAL A 1 162 ? 1.046 -0.365 14.748 1.00 88.50 162 VAL A C 1
ATOM 1289 O O . VAL A 1 162 ? 1.751 0.581 15.097 1.00 88.50 162 VAL A O 1
ATOM 1292 N N . ARG A 1 163 ? 0.557 -1.243 15.620 1.00 78.75 163 ARG A N 1
ATOM 1293 C CA . ARG A 1 163 ? 0.983 -1.286 17.018 1.00 78.75 163 ARG A CA 1
ATOM 1294 C C . ARG A 1 163 ? 2.173 -2.229 17.131 1.00 78.75 163 ARG A C 1
ATOM 1296 O O . ARG A 1 163 ? 2.156 -3.313 16.544 1.00 78.75 163 ARG A O 1
ATOM 1303 N N . ARG A 1 164 ? 3.197 -1.849 17.905 1.00 64.06 164 ARG A N 1
ATOM 1304 C CA . ARG A 1 164 ? 4.240 -2.803 18.303 1.00 64.06 164 ARG A CA 1
ATOM 1305 C C . ARG A 1 164 ? 3.555 -3.964 19.021 1.00 64.06 164 ARG A C 1
ATOM 1307 O O . ARG A 1 164 ? 2.866 -3.750 20.017 1.00 64.06 164 ARG A O 1
ATOM 1314 N N . LYS A 1 165 ? 3.762 -5.186 18.534 1.00 47.16 165 LYS A N 1
ATOM 1315 C CA . LYS A 1 165 ? 3.612 -6.364 19.383 1.00 47.16 165 LYS A CA 1
ATOM 1316 C C . LYS A 1 165 ? 4.812 -6.323 20.322 1.00 47.16 165 LYS A C 1
ATOM 1318 O O . LYS A 1 165 ? 5.913 -6.659 19.905 1.00 47.16 165 LYS A O 1
ATOM 1323 N N . PHE A 1 166 ? 4.631 -5.790 21.526 1.00 37.47 166 PHE A N 1
ATOM 1324 C CA . PHE A 1 166 ? 5.570 -6.082 22.601 1.00 37.47 166 PHE A CA 1
ATOM 1325 C C . PHE A 1 166 ? 5.392 -7.575 22.892 1.00 37.47 166 PHE A C 1
ATOM 1327 O O . PHE A 1 166 ? 4.368 -7.972 23.443 1.00 37.47 166 PHE A O 1
ATOM 1334 N N . SER A 1 167 ? 6.298 -8.389 22.354 1.00 34.12 167 SER A N 1
ATOM 1335 C CA . SER A 1 167 ? 6.513 -9.775 22.767 1.00 34.12 167 SER A CA 1
ATOM 1336 C C . SER A 1 167 ? 7.495 -9.791 23.921 1.00 34.12 167 SER A C 1
ATOM 1338 O O . SER A 1 167 ? 8.544 -9.126 23.742 1.00 34.12 167 SER A O 1
#

Secondary structure (DSSP, 8-state):
-HHHHHHHTT-TTHHHHHHHHHHTTGGGSS-HHHHHHHHHHHHHHHHHH--TTHHHHHHHHHT-GGG-PPP-BTTS-GGGGG-HHHHHHHHHHHHHHHHHHHTT-HHHHHHHHTTTTBSSHHHHHHHHHHHHHHHS---TT-HHHHHHHHHHTTT-PPP--------

Foldseek 3Di:
DVLLVCLLVLPPVCLVVLLVLLVCLVVCVVVLVSNLVSLLSSLNSLQQNLALSSLVSLVSNLPDPLLPQAADFLPHDPVVVVPPSSVSSPVSNLSSLLSNLLNQALVSLLSLLSQCRHNPVVSNVVSQVSNCQFPVDHPRSPSVVSVVVCVVCRPPTDRHHDDDPPD

Sequence (167 aa):
MIINNLAQAGDRRLIPRLGILVAKLDDVADEFNALWGYTYAIAYALEHLALPQGALILKQALDKPFLKKPVVMRRQDPRRCVDIKSERLIYLRLCLSRALARCGNTEGCLELCEFLEEARVCYARNSHQELVAVTSQDFGFNTKKWKAWLTDNNSVLTPTPVRRKFS

pLDDT: mean 93.12, std 9.07, range [34.12, 98.62]

Radius of gyration: 15.48 Å; chains: 1; bounding box: 39×38×37 Å